Protein AF-A0A9P5UGV5-F1 (afdb_monomer_lite)

Sequence (126 aa):
MGDLIVGADGAYSGVRQSLYKRLNEKGLLPNEDQENLTVAYVSMVGVAEAQDAEKFPILNDESCNFFKILGSSNRGCSLVNIPNGQIGWLLSIQLNEEEARIQQFRNSEWGPESNEAMLKEFEDMA

pLDDT: mean 80.94, std 12.08, range [38.59, 94.06]

Structure (mmCIF, N/CA/C/O backbone):
data_AF-A0A9P5UGV5-F1
#
_entry.id   AF-A0A9P5UGV5-F1
#
loop_
_atom_site.group_PDB
_atom_site.id
_atom_site.type_symbol
_atom_site.label_atom_id
_atom_site.label_alt_id
_atom_site.label_comp_id
_atom_site.label_asym_id
_atom_site.label_entity_id
_atom_site.label_seq_id
_atom_site.pdbx_PDB_ins_code
_atom_site.Cartn_x
_atom_site.Cartn_y
_atom_site.Cartn_z
_atom_site.occupancy
_atom_site.B_iso_or_equiv
_atom_site.auth_seq_id
_atom_site.auth_comp_id
_atom_site.auth_asym_id
_atom_site.auth_atom_id
_atom_site.pdbx_PDB_model_num
ATOM 1 N N . MET A 1 1 ? -7.064 -25.338 -24.201 1.00 38.59 1 MET A N 1
ATOM 2 C CA . MET A 1 1 ? -5.858 -24.498 -24.341 1.00 38.59 1 MET A CA 1
ATOM 3 C C . MET A 1 1 ? -5.951 -23.484 -23.222 1.00 38.59 1 MET A C 1
ATOM 5 O O . MET A 1 1 ? -6.980 -22.829 -23.146 1.00 38.59 1 MET A O 1
ATOM 9 N N . GLY A 1 2 ? -5.025 -23.512 -22.271 1.00 49.50 2 GLY A N 1
ATOM 10 C CA . GLY A 1 2 ? -5.072 -22.654 -21.090 1.00 49.50 2 GLY A CA 1
ATOM 11 C C . GLY A 1 2 ? -3.801 -21.831 -21.043 1.00 49.50 2 GLY A C 1
ATOM 12 O O . GLY A 1 2 ? -2.715 -22.399 -21.160 1.00 49.50 2 GLY A O 1
ATOM 13 N N . ASP A 1 3 ? -3.950 -20.522 -20.916 1.00 68.25 3 ASP A N 1
ATOM 14 C CA . ASP A 1 3 ? -2.827 -19.608 -20.779 1.00 68.25 3 ASP A CA 1
ATOM 15 C C . ASP A 1 3 ? -2.389 -19.556 -19.310 1.00 68.25 3 ASP A C 1
ATOM 17 O O . ASP A 1 3 ? -3.215 -19.539 -18.394 1.00 68.25 3 ASP A O 1
ATOM 21 N N . LEU A 1 4 ? -1.075 -19.585 -19.076 1.00 56.66 4 LEU A N 1
ATOM 22 C CA . LEU A 1 4 ? -0.497 -19.495 -17.737 1.00 56.66 4 LEU A CA 1
ATOM 23 C C . LEU A 1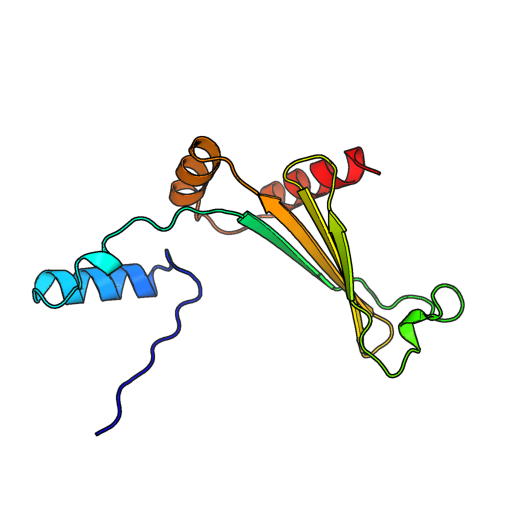 4 ? -0.380 -18.018 -17.345 1.00 56.66 4 LEU A C 1
ATOM 25 O O . LEU A 1 4 ? 0.427 -17.287 -17.918 1.00 56.66 4 LEU A O 1
ATOM 29 N N . ILE A 1 5 ? -1.145 -17.595 -16.341 1.00 51.19 5 ILE A N 1
ATOM 30 C CA . ILE A 1 5 ? -1.003 -16.267 -15.739 1.00 51.19 5 ILE A CA 1
ATOM 31 C C . ILE A 1 5 ? 0.094 -16.349 -14.677 1.00 51.19 5 ILE A C 1
ATOM 33 O O . ILE A 1 5 ? -0.060 -17.025 -13.661 1.00 51.19 5 ILE A O 1
ATOM 37 N N . VAL A 1 6 ? 1.211 -15.665 -14.916 1.00 61.44 6 VAL A N 1
ATOM 38 C CA . VAL A 1 6 ? 2.273 -15.485 -13.921 1.00 61.44 6 VAL A CA 1
ATOM 39 C C . VAL A 1 6 ? 2.074 -14.119 -13.274 1.00 61.44 6 VAL A C 1
ATOM 41 O O . VAL A 1 6 ? 2.293 -13.092 -13.911 1.00 61.44 6 VAL A O 1
ATOM 44 N N . GLY A 1 7 ? 1.640 -14.110 -12.014 1.00 55.69 7 GLY A N 1
ATOM 45 C CA . GLY A 1 7 ? 1.675 -12.916 -11.174 1.00 55.69 7 GLY A CA 1
ATOM 46 C C . GLY A 1 7 ? 3.092 -12.705 -10.649 1.00 55.69 7 GLY A C 1
ATOM 47 O O . GLY A 1 7 ? 3.712 -13.647 -10.160 1.00 55.69 7 GLY A O 1
ATOM 48 N N . ALA A 1 8 ? 3.606 -11.486 -10.769 1.00 63.97 8 ALA A N 1
ATOM 49 C CA . ALA A 1 8 ? 4.860 -11.083 -10.152 1.00 63.97 8 ALA A CA 1
ATOM 50 C C . ALA A 1 8 ? 4.567 -10.050 -9.054 1.00 63.97 8 ALA A C 1
ATOM 52 O O . ALA A 1 8 ? 3.623 -9.271 -9.179 1.00 63.97 8 ALA A O 1
ATOM 53 N N . ASP A 1 9 ? 5.374 -10.042 -7.998 1.00 60.00 9 ASP A N 1
ATOM 54 C CA . ASP A 1 9 ? 5.271 -9.178 -6.810 1.00 60.00 9 ASP A CA 1
ATOM 55 C C . ASP A 1 9 ? 5.470 -7.680 -7.103 1.00 60.00 9 ASP A C 1
ATOM 57 O O . ASP A 1 9 ? 5.223 -6.829 -6.254 1.00 60.00 9 ASP A O 1
ATOM 61 N N . GLY A 1 10 ? 5.830 -7.334 -8.337 1.00 64.25 10 GLY A N 1
ATOM 62 C CA . GLY A 1 10 ? 5.836 -5.963 -8.812 1.00 64.25 10 GLY A CA 1
ATOM 63 C C . GLY A 1 10 ? 6.343 -5.843 -10.240 1.00 64.25 10 GLY A C 1
ATOM 64 O O . GLY A 1 10 ? 6.848 -6.795 -10.849 1.00 64.25 10 GLY A O 1
ATOM 65 N N . ALA A 1 11 ? 6.234 -4.636 -10.784 1.00 65.25 11 ALA A N 1
ATOM 66 C CA . ALA A 1 11 ? 6.631 -4.343 -12.154 1.00 65.25 11 ALA A CA 1
ATOM 67 C C . ALA A 1 11 ? 8.127 -4.497 -12.448 1.00 65.25 11 ALA A C 1
ATOM 69 O O . ALA A 1 11 ? 8.506 -4.727 -13.592 1.00 65.25 11 ALA A O 1
ATOM 70 N N . TYR A 1 12 ? 8.956 -4.420 -11.412 1.00 66.06 12 TYR A N 1
ATOM 71 C CA . TYR A 1 12 ? 10.407 -4.549 -11.511 1.00 66.06 12 TYR A CA 1
ATOM 72 C C . TYR A 1 12 ? 10.946 -5.790 -10.802 1.00 66.06 12 TYR A C 1
ATOM 74 O O . TYR A 1 12 ? 12.157 -5.929 -10.646 1.00 66.06 12 TYR A O 1
ATOM 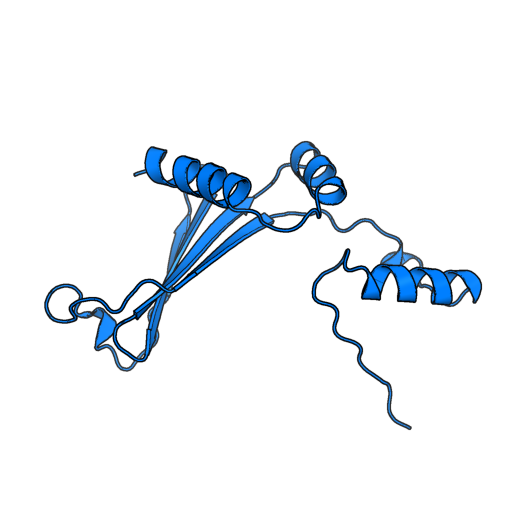82 N N . SER A 1 13 ? 10.061 -6.708 -10.419 1.00 72.94 13 SER A N 1
ATOM 83 C CA . SER A 1 13 ? 10.433 -7.997 -9.844 1.00 72.94 13 SER A CA 1
ATOM 84 C C . SER A 1 13 ? 11.434 -8.754 -10.714 1.00 72.94 13 SER A C 1
ATOM 86 O O . SER A 1 13 ? 11.362 -8.737 -11.949 1.00 72.94 13 SER A O 1
ATOM 88 N N . GLY A 1 14 ? 12.338 -9.501 -10.075 1.00 71.56 14 GLY A N 1
ATOM 89 C CA . GLY A 1 14 ? 13.292 -10.355 -10.789 1.00 71.56 14 GLY A CA 1
ATOM 90 C C . GLY A 1 14 ? 12.600 -11.374 -11.707 1.00 71.56 14 GLY A C 1
ATOM 91 O O . GLY A 1 14 ? 13.109 -11.698 -12.782 1.00 71.56 14 GLY A O 1
ATOM 92 N N . VAL A 1 15 ? 11.394 -11.819 -11.333 1.00 77.19 15 VAL A N 1
ATOM 93 C CA . VAL A 1 15 ? 10.552 -12.705 -12.150 1.00 77.19 15 VAL A CA 1
ATOM 94 C C . VAL A 1 15 ? 10.107 -12.014 -13.443 1.00 77.19 15 VAL A C 1
ATOM 96 O O . VAL A 1 15 ? 10.310 -12.578 -14.522 1.00 77.19 15 VAL A O 1
ATOM 99 N N . ARG A 1 16 ? 9.560 -10.789 -13.373 1.00 79.38 16 ARG A N 1
ATOM 100 C CA . ARG A 1 16 ? 9.146 -10.031 -14.568 1.00 79.38 16 ARG A CA 1
ATOM 101 C C . ARG A 1 16 ? 10.339 -9.675 -15.449 1.00 79.38 16 ARG A C 1
ATOM 103 O O . ARG A 1 16 ? 10.260 -9.873 -16.658 1.00 79.38 16 ARG A O 1
ATOM 110 N N . GLN A 1 17 ? 11.462 -9.251 -14.866 1.00 80.50 17 GLN A N 1
ATOM 111 C CA . GLN A 1 17 ? 12.679 -8.945 -15.629 1.00 80.50 17 GLN A CA 1
ATOM 112 C C . GLN A 1 17 ? 13.206 -10.170 -16.395 1.00 80.50 17 GLN A C 1
ATOM 114 O O . GLN A 1 17 ? 13.543 -10.076 -17.577 1.00 80.50 17 GLN A O 1
ATOM 119 N N . SER A 1 18 ? 13.223 -11.342 -15.752 1.00 84.06 18 SER A N 1
ATOM 120 C CA . SER A 1 18 ? 13.621 -12.602 -16.391 1.00 84.06 18 SER A CA 1
ATOM 121 C C . SER A 1 18 ? 12.668 -13.001 -17.525 1.00 84.06 18 SER A C 1
ATOM 123 O O . SER A 1 18 ? 13.111 -13.407 -18.603 1.00 84.06 18 SER A O 1
ATOM 125 N N . LEU A 1 19 ? 11.356 -12.838 -17.323 1.00 85.56 19 LEU A N 1
ATOM 126 C CA . LEU A 1 19 ? 10.347 -13.099 -18.350 1.00 85.56 19 LEU A CA 1
ATOM 127 C C . LEU A 1 19 ? 10.502 -12.161 -19.555 1.00 85.56 19 LEU A C 1
ATOM 129 O O . LEU A 1 19 ? 10.543 -12.635 -20.691 1.00 85.56 19 LEU A O 1
ATOM 133 N N . TYR A 1 20 ? 10.641 -10.858 -19.311 1.00 87.56 20 TYR A N 1
ATOM 134 C CA . TYR A 1 20 ? 10.812 -9.842 -20.351 1.00 87.56 20 TYR A CA 1
ATOM 135 C C . TYR A 1 20 ? 12.058 -10.100 -21.181 1.00 87.56 20 TYR A C 1
ATOM 137 O O . TYR A 1 20 ? 11.987 -10.089 -22.407 1.00 87.56 20 TYR A O 1
ATOM 145 N N . LYS A 1 21 ? 13.176 -10.441 -20.530 1.00 87.50 21 LYS A N 1
ATOM 146 C CA . LYS A 1 21 ? 14.403 -10.828 -21.227 1.00 87.50 21 LYS A CA 1
ATOM 147 C C . LYS A 1 21 ? 14.155 -11.984 -22.203 1.00 87.50 21 LYS A C 1
ATOM 149 O O . LYS A 1 21 ? 14.509 -11.882 -23.374 1.00 87.50 21 LYS A O 1
ATOM 154 N N . ARG A 1 22 ? 13.488 -13.052 -21.752 1.00 90.38 22 ARG A N 1
ATOM 155 C CA . ARG A 1 22 ? 13.199 -14.239 -22.581 1.00 90.38 22 ARG A CA 1
ATOM 156 C C . ARG A 1 22 ? 12.223 -13.955 -23.724 1.00 90.38 22 ARG A C 1
ATOM 158 O O . ARG A 1 22 ? 12.334 -14.581 -24.775 1.00 90.38 22 ARG A O 1
ATOM 165 N N . LEU A 1 23 ? 11.239 -13.080 -23.518 1.00 90.38 23 LEU A N 1
ATOM 166 C CA . LEU A 1 23 ? 10.291 -12.679 -24.564 1.00 90.38 23 LEU A CA 1
ATOM 167 C C . LEU A 1 23 ? 10.953 -11.768 -25.597 1.00 90.38 23 LEU A C 1
ATOM 169 O O . LEU A 1 23 ? 10.739 -11.957 -26.794 1.00 90.38 23 LEU A O 1
ATOM 173 N N . ASN A 1 24 ? 11.807 -10.848 -25.148 1.00 90.75 24 ASN A N 1
ATOM 174 C CA . ASN A 1 24 ? 12.566 -9.958 -26.018 1.00 90.75 24 ASN A CA 1
ATOM 175 C C . ASN A 1 24 ? 13.532 -10.744 -26.918 1.00 90.75 24 ASN A C 1
ATOM 177 O O . ASN A 1 24 ? 13.545 -10.549 -28.128 1.00 90.75 24 ASN A O 1
ATOM 181 N N . GLU A 1 25 ? 14.257 -11.720 -26.357 1.00 92.94 25 GLU A N 1
ATOM 182 C CA . GLU A 1 25 ? 15.125 -12.637 -27.118 1.00 92.94 25 GLU A CA 1
ATOM 183 C C . GLU A 1 25 ? 14.369 -13.418 -28.210 1.00 92.94 25 GLU A C 1
ATOM 185 O O . GLU A 1 25 ? 14.961 -13.822 -29.209 1.00 92.94 25 GLU A O 1
ATOM 190 N N . LYS A 1 26 ? 13.059 -13.624 -28.040 1.00 93.75 26 LYS A N 1
ATOM 191 C CA . LYS A 1 26 ? 12.189 -14.300 -29.013 1.00 93.75 26 LYS A CA 1
ATOM 192 C C . LYS A 1 26 ? 11.469 -13.343 -29.968 1.00 93.75 26 LYS A C 1
ATOM 194 O O . LYS A 1 26 ? 10.731 -13.822 -30.824 1.00 93.75 26 LYS A O 1
ATOM 199 N N . GLY A 1 27 ? 11.634 -12.028 -29.815 1.00 92.50 27 GLY A N 1
ATOM 200 C CA . GLY A 1 27 ? 10.881 -11.022 -30.573 1.00 92.50 27 GLY A CA 1
ATOM 201 C C . GLY A 1 27 ? 9.377 -11.027 -30.276 1.00 92.50 27 GLY A C 1
ATOM 202 O O . GLY A 1 27 ? 8.584 -10.661 -31.136 1.00 92.50 27 GLY A O 1
ATOM 203 N N . LEU A 1 28 ? 8.982 -11.494 -29.087 1.00 92.69 28 LEU A N 1
ATOM 204 C CA . LEU A 1 28 ? 7.582 -11.621 -28.663 1.00 92.69 28 LEU A CA 1
ATOM 205 C C . LEU A 1 28 ? 7.181 -10.591 -27.602 1.00 92.69 28 LEU A C 1
ATOM 207 O O . LEU A 1 28 ? 6.047 -10.631 -27.138 1.00 92.69 28 LEU A O 1
ATOM 211 N N . LEU A 1 29 ? 8.102 -9.72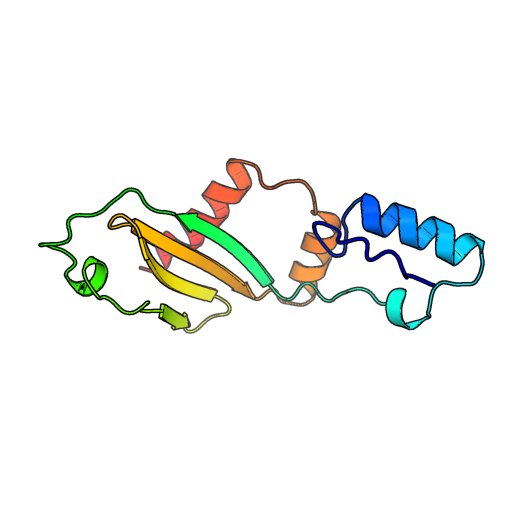0 -27.178 1.00 88.81 29 LEU A N 1
ATOM 212 C CA . LEU A 1 29 ? 7.806 -8.667 -26.210 1.00 88.81 29 LEU A CA 1
ATOM 213 C C . LEU A 1 29 ? 7.091 -7.503 -26.924 1.00 88.81 29 LEU A C 1
ATOM 215 O O . LEU A 1 29 ? 7.689 -6.921 -27.832 1.00 88.81 29 LEU A O 1
ATOM 219 N N . PRO A 1 30 ? 5.847 -7.156 -26.545 1.00 88.50 30 PRO A N 1
ATOM 220 C CA . PRO A 1 30 ? 5.167 -5.967 -27.055 1.00 88.50 30 PRO A CA 1
ATOM 221 C C . PRO A 1 30 ? 5.986 -4.691 -26.815 1.00 88.50 30 PRO A C 1
ATOM 223 O O . PRO A 1 30 ? 6.779 -4.619 -25.875 1.00 88.50 30 PRO A O 1
ATOM 226 N N . ASN A 1 31 ? 5.811 -3.671 -27.657 1.00 85.25 31 ASN A N 1
ATOM 227 C CA . ASN A 1 31 ? 6.544 -2.408 -27.501 1.00 85.25 31 ASN A CA 1
ATOM 228 C C . ASN A 1 31 ? 6.085 -1.641 -26.257 1.00 85.25 31 ASN A C 1
ATOM 230 O O . ASN A 1 31 ? 6.893 -1.021 -25.579 1.00 85.25 31 ASN A O 1
ATOM 234 N N . GLU A 1 32 ? 4.802 -1.738 -25.933 1.00 83.25 32 GLU A N 1
ATOM 235 C CA . GLU A 1 32 ? 4.172 -1.115 -24.773 1.00 83.25 32 GLU A CA 1
ATOM 236 C C . GLU A 1 32 ? 4.747 -1.671 -23.461 1.00 83.25 32 GLU A C 1
ATOM 238 O O . GLU A 1 32 ? 4.929 -0.942 -22.491 1.00 83.25 32 GLU A O 1
ATOM 243 N N . ASP A 1 33 ? 5.117 -2.955 -23.447 1.00 80.81 33 ASP A N 1
ATOM 244 C CA . ASP A 1 33 ? 5.771 -3.603 -22.305 1.00 80.81 33 ASP A CA 1
ATOM 245 C C . ASP A 1 33 ? 7.227 -3.142 -22.103 1.00 80.81 33 ASP A C 1
ATOM 247 O O . ASP A 1 33 ? 7.832 -3.450 -21.077 1.00 80.81 33 ASP A O 1
ATOM 251 N N . GLN A 1 34 ? 7.810 -2.414 -23.061 1.00 76.62 34 GLN A N 1
ATOM 252 C CA . GLN A 1 34 ? 9.158 -1.843 -22.945 1.00 76.62 34 GLN A CA 1
ATOM 253 C C . GLN A 1 34 ? 9.151 -0.442 -22.326 1.00 76.62 34 GLN A C 1
ATOM 255 O O . GLN A 1 34 ? 10.216 0.093 -22.009 1.00 76.62 34 GLN A O 1
ATOM 260 N N . GLU A 1 35 ? 7.976 0.164 -22.148 1.00 79.25 35 GLU A N 1
ATOM 261 C CA . GLU A 1 35 ? 7.865 1.471 -21.517 1.00 79.25 35 GLU A CA 1
ATOM 262 C C . GLU A 1 35 ? 8.167 1.383 -20.017 1.00 79.25 35 GLU A C 1
ATOM 264 O O . GLU A 1 35 ? 7.762 0.454 -19.311 1.00 79.25 35 GLU A O 1
ATOM 269 N N . ASN A 1 36 ? 8.890 2.381 -19.506 1.00 71.44 36 ASN A N 1
ATOM 270 C CA . ASN A 1 36 ? 9.112 2.488 -18.072 1.00 71.44 36 ASN A CA 1
ATOM 271 C C . ASN A 1 36 ? 7.792 2.817 -17.382 1.00 71.44 36 ASN A C 1
ATOM 273 O O . ASN A 1 36 ? 7.137 3.803 -17.722 1.00 71.44 36 ASN A O 1
ATOM 277 N N . LEU A 1 37 ? 7.446 2.050 -16.348 1.00 68.19 37 LEU A N 1
ATOM 278 C CA . LEU A 1 37 ? 6.352 2.451 -15.480 1.00 68.19 37 LEU A CA 1
ATOM 279 C C . LEU A 1 37 ? 6.793 3.659 -14.671 1.00 68.19 37 LEU A C 1
ATOM 281 O O . LEU A 1 37 ? 7.727 3.577 -13.873 1.00 68.19 37 LEU A O 1
ATOM 285 N N . THR A 1 38 ? 6.098 4.774 -14.840 1.00 67.38 38 THR A N 1
ATOM 286 C CA . THR A 1 38 ? 6.249 5.925 -13.959 1.00 67.38 38 THR A CA 1
ATOM 287 C C . THR A 1 38 ? 5.820 5.507 -12.551 1.00 67.38 38 THR A C 1
ATOM 289 O O . THR A 1 38 ? 4.649 5.241 -12.280 1.00 67.38 38 THR A O 1
ATOM 292 N N . VAL A 1 39 ? 6.794 5.366 -11.645 1.00 65.25 39 VAL A N 1
ATOM 293 C CA . VAL A 1 39 ? 6.520 5.042 -10.240 1.00 65.25 39 VAL A CA 1
ATOM 294 C C . VAL A 1 39 ? 5.854 6.262 -9.626 1.00 65.25 39 VAL A C 1
ATOM 296 O O . VAL A 1 39 ? 6.514 7.229 -9.271 1.00 65.25 39 VAL A O 1
ATOM 299 N N . ALA A 1 40 ? 4.528 6.233 -9.548 1.00 74.94 40 ALA A N 1
ATOM 300 C CA . ALA A 1 40 ? 3.769 7.389 -9.096 1.00 74.94 40 ALA A CA 1
ATOM 301 C C . ALA A 1 40 ? 3.689 7.478 -7.568 1.00 74.94 40 ALA A C 1
ATOM 303 O O . ALA A 1 40 ? 3.499 8.571 -7.049 1.00 74.94 40 ALA A O 1
ATOM 304 N N . TYR A 1 41 ? 3.835 6.361 -6.845 1.00 83.44 41 TYR A N 1
ATOM 305 C CA . TYR A 1 41 ? 3.631 6.326 -5.399 1.00 83.44 41 TYR A CA 1
ATOM 306 C C . TYR A 1 41 ? 4.595 5.385 -4.686 1.00 83.44 41 TYR A C 1
ATOM 308 O O . TYR A 1 41 ? 4.844 4.268 -5.136 1.00 83.44 41 TYR A O 1
ATOM 316 N N . VAL A 1 42 ? 5.043 5.818 -3.512 1.00 84.94 42 VAL A N 1
ATOM 317 C CA . VAL A 1 42 ? 5.630 4.968 -2.475 1.00 84.94 42 VAL A CA 1
ATOM 318 C C . VAL A 1 42 ? 4.576 4.779 -1.398 1.00 84.94 42 VAL A C 1
ATOM 320 O O . VAL A 1 42 ? 3.981 5.753 -0.940 1.00 84.94 42 VAL A O 1
ATOM 323 N N . SER A 1 43 ? 4.297 3.528 -1.036 1.00 86.69 43 SER A N 1
ATOM 324 C CA . SER A 1 43 ? 3.295 3.193 -0.024 1.00 86.69 43 SER A CA 1
ATOM 325 C C . SER A 1 43 ? 3.878 2.271 1.032 1.00 86.69 43 SER A C 1
ATOM 327 O O . SER A 1 43 ? 4.507 1.272 0.697 1.00 86.69 43 SER A O 1
ATOM 329 N N . MET A 1 44 ? 3.608 2.591 2.291 1.00 87.75 44 MET A N 1
ATOM 330 C CA . MET A 1 44 ? 3.852 1.722 3.432 1.00 87.75 44 MET A CA 1
ATOM 331 C C . MET A 1 44 ? 2.512 1.307 4.009 1.00 87.75 44 MET A C 1
ATOM 333 O O . MET A 1 44 ? 1.633 2.143 4.209 1.00 87.75 44 MET A O 1
ATOM 337 N N . VAL A 1 45 ? 2.358 0.016 4.266 1.00 90.69 45 VAL A N 1
ATOM 338 C CA . VAL A 1 45 ? 1.130 -0.552 4.811 1.00 90.69 45 VAL A CA 1
ATOM 339 C C . VAL A 1 45 ? 1.438 -1.354 6.054 1.00 90.69 45 VAL A C 1
ATOM 341 O O . VAL A 1 45 ? 2.503 -1.961 6.169 1.00 90.69 45 VAL A O 1
ATOM 344 N N . GLY A 1 46 ? 0.478 -1.400 6.961 1.00 91.25 46 GLY A N 1
ATOM 345 C CA . GLY A 1 46 ? 0.592 -2.229 8.141 1.00 91.25 46 GLY A CA 1
ATOM 346 C C . GLY A 1 46 ? -0.736 -2.417 8.840 1.00 91.25 46 GLY A C 1
ATOM 347 O O . GLY A 1 46 ? -1.787 -1.945 8.405 1.00 91.25 46 GLY A O 1
ATOM 348 N N . VAL A 1 47 ? -0.663 -3.155 9.938 1.00 93.75 47 VAL A N 1
ATOM 349 C CA . VAL A 1 47 ? -1.790 -3.432 10.815 1.00 93.75 47 VAL A CA 1
ATOM 350 C C . VAL A 1 47 ? -1.356 -3.065 12.222 1.00 93.75 47 VAL A C 1
ATOM 352 O O . VAL A 1 47 ? -0.313 -3.519 12.689 1.00 93.75 47 VAL A O 1
ATOM 355 N N . ALA A 1 48 ? -2.132 -2.211 12.877 1.00 91.69 48 ALA A N 1
ATOM 356 C CA . ALA A 1 48 ? -1.926 -1.891 14.277 1.00 91.69 48 ALA A CA 1
ATOM 357 C C . ALA A 1 48 ? -2.318 -3.081 15.168 1.00 91.69 48 ALA A C 1
ATOM 359 O O . ALA A 1 48 ? -3.139 -3.932 14.803 1.00 91.69 48 ALA A O 1
ATOM 360 N N . GLU A 1 49 ? -1.759 -3.116 16.373 1.00 93.31 49 GLU A N 1
ATOM 361 C CA . GLU A 1 49 ? -2.241 -4.014 17.420 1.00 93.31 49 GLU A CA 1
ATOM 362 C C . GLU A 1 49 ? -3.723 -3.750 17.718 1.00 93.31 49 GLU A C 1
ATOM 364 O O . GLU A 1 49 ? -4.235 -2.653 17.463 1.00 93.31 49 GLU A O 1
ATOM 369 N N . ALA A 1 50 ? -4.412 -4.759 18.251 1.00 93.44 50 ALA A N 1
ATOM 370 C CA . ALA A 1 50 ? -5.813 -4.630 18.629 1.00 93.44 50 ALA A CA 1
ATOM 371 C C . ALA A 1 50 ? -6.001 -3.458 19.603 1.00 93.44 50 ALA A C 1
ATOM 373 O O . ALA A 1 50 ? -5.250 -3.301 20.566 1.00 93.44 50 ALA A O 1
ATOM 374 N N . GLN A 1 51 ? -6.992 -2.623 19.319 1.00 91.94 51 GLN A N 1
ATOM 375 C CA . GLN A 1 51 ? -7.293 -1.412 20.067 1.00 91.94 51 GLN A CA 1
ATOM 376 C C . GLN A 1 51 ? -8.555 -1.601 20.912 1.00 91.94 51 GLN A C 1
ATOM 378 O O . GLN A 1 51 ? -9.389 -2.468 20.651 1.00 91.94 51 GLN A O 1
ATOM 383 N N . ASP A 1 52 ? -8.702 -0.755 21.928 1.00 92.44 52 ASP A N 1
ATOM 384 C CA . ASP A 1 52 ? -9.885 -0.738 22.782 1.00 92.44 52 ASP A CA 1
ATOM 385 C C . ASP A 1 52 ? -11.105 -0.188 22.026 1.00 92.44 52 ASP A C 1
ATOM 387 O O . ASP A 1 52 ? -11.143 0.981 21.625 1.00 92.44 52 ASP A O 1
ATOM 391 N N . ALA A 1 53 ? -12.115 -1.036 21.848 1.00 90.62 53 ALA A N 1
ATOM 392 C CA . ALA A 1 53 ? -13.336 -0.693 21.136 1.00 90.62 53 ALA A CA 1
ATOM 393 C C . ALA A 1 53 ? -14.278 0.224 21.938 1.00 90.62 53 ALA A C 1
ATOM 395 O O . ALA A 1 53 ? -15.134 0.870 21.337 1.00 90.62 53 ALA A O 1
ATOM 396 N N . GLU A 1 54 ? -14.119 0.345 23.262 1.00 92.94 54 GLU A N 1
ATOM 397 C CA . GLU A 1 54 ? -14.843 1.361 24.043 1.00 92.94 54 GLU A CA 1
ATOM 398 C C . GLU A 1 54 ? -14.314 2.765 23.727 1.00 92.94 54 GLU A C 1
ATOM 400 O O . GLU A 1 54 ? -15.083 3.721 23.598 1.00 92.94 54 GLU A O 1
ATOM 405 N N . LYS A 1 55 ? -12.995 2.883 23.533 1.00 92.38 55 LYS A N 1
ATOM 406 C CA . LYS A 1 55 ? -12.336 4.133 23.137 1.00 92.38 55 LYS A CA 1
ATOM 407 C C . LYS A 1 55 ? -12.521 4.451 21.653 1.00 92.38 55 LYS A C 1
ATOM 409 O O . LYS A 1 55 ? -12.645 5.622 21.292 1.00 92.38 55 LYS A O 1
ATOM 414 N N . PHE A 1 56 ? -12.547 3.427 20.799 1.00 89.38 56 PHE A N 1
ATOM 415 C CA . PHE A 1 56 ? -12.727 3.554 19.353 1.00 89.38 56 PHE A CA 1
ATOM 416 C C . PHE A 1 56 ? -13.941 2.738 18.877 1.00 89.38 56 PHE A C 1
ATOM 418 O O . PHE A 1 56 ? -13.773 1.659 18.304 1.00 89.38 56 PHE A O 1
ATOM 425 N N . PRO A 1 57 ? -15.174 3.259 19.042 1.00 90.06 57 PRO A N 1
ATOM 426 C CA . PRO A 1 57 ? -16.404 2.514 18.747 1.00 90.06 57 PRO A CA 1
ATOM 427 C C . PRO A 1 57 ? -16.517 1.999 17.310 1.00 90.06 57 PRO A C 1
ATOM 429 O O . PRO A 1 57 ? -17.207 1.018 17.055 1.00 90.06 57 PRO A O 1
ATOM 432 N N . ILE A 1 58 ? -15.805 2.630 16.373 1.00 88.81 58 ILE A N 1
ATOM 433 C CA . ILE A 1 58 ? -15.761 2.237 14.962 1.00 88.81 58 ILE A CA 1
ATOM 434 C C . ILE A 1 58 ? -15.228 0.820 14.720 1.00 88.81 58 ILE A C 1
ATOM 436 O O . ILE A 1 58 ? -15.481 0.225 13.678 1.00 88.81 58 ILE A O 1
ATOM 440 N N . LEU A 1 59 ? -14.497 0.264 15.685 1.00 89.25 59 LEU A N 1
ATOM 441 C CA . LEU A 1 59 ? -13.988 -1.104 15.622 1.00 89.25 59 LEU A CA 1
ATOM 442 C C . LEU A 1 59 ? -15.090 -2.157 15.778 1.00 89.25 59 LEU A C 1
ATOM 444 O O . LEU A 1 59 ? -14.894 -3.290 15.351 1.00 89.25 59 LEU A O 1
ATOM 448 N N . ASN A 1 60 ? -16.233 -1.782 16.360 1.00 89.31 60 ASN A N 1
ATOM 449 C CA . ASN A 1 60 ? -17.400 -2.650 16.531 1.00 89.31 60 ASN A CA 1
ATOM 450 C C . ASN A 1 60 ? -18.408 -2.531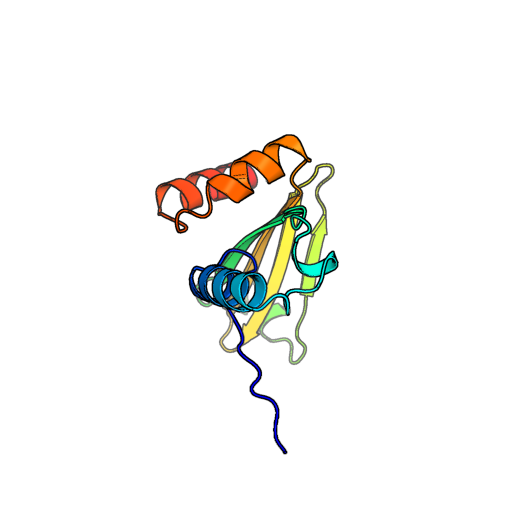 15.383 1.00 89.31 60 ASN A C 1
ATOM 452 O O . ASN A 1 60 ? -19.467 -3.154 15.442 1.00 89.31 60 ASN A O 1
ATOM 456 N N . ASP A 1 61 ? -18.126 -1.705 14.377 1.00 87.12 61 ASP A N 1
ATOM 457 C CA . ASP A 1 61 ? -19.020 -1.569 13.238 1.00 87.12 61 ASP A CA 1
ATOM 458 C C . ASP A 1 61 ? -19.032 -2.871 12.424 1.00 87.12 61 ASP A C 1
ATOM 460 O O . ASP A 1 61 ? -17.985 -3.445 12.118 1.00 87.12 61 ASP A O 1
ATOM 464 N N . GLU A 1 62 ? -20.227 -3.341 12.067 1.00 85.12 62 GLU A N 1
ATOM 465 C CA . GLU A 1 62 ? -20.402 -4.509 11.198 1.00 85.12 62 GLU A CA 1
ATOM 466 C C . GLU A 1 62 ? -19.913 -4.214 9.772 1.00 85.12 62 GLU A C 1
ATOM 468 O O . GLU A 1 62 ? -19.586 -5.128 9.010 1.00 85.12 62 GLU A O 1
ATOM 473 N N . SER A 1 63 ? -19.849 -2.928 9.412 1.00 87.56 63 SER A N 1
ATOM 474 C CA . SER A 1 63 ? -19.326 -2.454 8.137 1.00 87.56 63 SER A CA 1
ATOM 475 C C . SER A 1 63 ? -17.843 -2.084 8.217 1.00 87.56 63 SER A C 1
ATOM 477 O O . SER A 1 63 ? -17.319 -1.602 9.223 1.00 87.56 63 SER A O 1
ATOM 479 N N . CYS A 1 64 ? -17.152 -2.266 7.093 1.00 85.88 64 CYS A N 1
ATOM 480 C CA . CYS A 1 64 ? -15.795 -1.772 6.924 1.00 85.88 64 CYS A CA 1
ATOM 481 C C . CYS A 1 64 ? -15.831 -0.265 6.629 1.00 85.88 64 CYS A C 1
ATOM 483 O O . CYS A 1 64 ? -16.296 0.176 5.578 1.00 85.88 64 CYS A O 1
ATOM 485 N N . ASN A 1 65 ? -15.332 0.517 7.573 1.00 90.38 65 ASN A N 1
ATOM 486 C CA . ASN A 1 65 ? -15.086 1.938 7.469 1.00 90.38 65 ASN A CA 1
ATOM 487 C C . ASN A 1 65 ? -13.688 2.186 6.904 1.00 90.38 65 ASN A C 1
ATOM 489 O O . ASN A 1 65 ? -12.679 1.755 7.462 1.00 90.38 65 ASN A O 1
ATOM 493 N N . PHE A 1 66 ? -13.640 2.940 5.811 1.00 90.81 66 PHE A N 1
ATOM 494 C CA . PHE A 1 66 ? -12.406 3.353 5.161 1.00 90.81 66 PHE A CA 1
ATOM 495 C C . PHE A 1 66 ? -12.278 4.874 5.215 1.00 90.81 66 PHE A C 1
ATOM 497 O O . PHE A 1 66 ? -13.102 5.601 4.658 1.00 90.81 66 PHE A O 1
ATOM 504 N N . PHE A 1 67 ? -11.218 5.352 5.856 1.00 91.12 67 PHE A N 1
ATOM 505 C CA . PHE A 1 67 ? -10.869 6.765 5.913 1.00 91.12 67 PHE A CA 1
ATOM 506 C C . PHE A 1 67 ? -9.689 7.025 5.007 1.00 91.12 67 PHE A C 1
ATOM 508 O O . PHE A 1 67 ? -8.707 6.288 5.037 1.00 91.12 67 PHE A O 1
ATOM 515 N N . LYS A 1 68 ? -9.758 8.120 4.253 1.00 90.06 68 LYS A N 1
ATOM 516 C CA . LYS A 1 68 ? -8.625 8.631 3.494 1.00 90.06 68 LYS A CA 1
ATOM 517 C C . LYS A 1 68 ? -8.417 10.095 3.821 1.00 90.06 68 LYS A C 1
ATOM 519 O O . LYS A 1 68 ? -9.283 10.928 3.571 1.00 90.06 68 LYS A O 1
ATOM 524 N N . ILE A 1 69 ? -7.250 10.386 4.367 1.00 89.00 69 ILE A N 1
ATOM 525 C CA . ILE A 1 69 ? -6.764 11.729 4.621 1.00 89.00 69 ILE A CA 1
ATOM 526 C C . ILE A 1 69 ? -5.845 12.074 3.457 1.00 89.00 69 ILE A C 1
ATOM 528 O O . ILE A 1 69 ? -4.822 11.423 3.238 1.00 89.00 69 ILE A O 1
ATOM 532 N N . LEU A 1 70 ? -6.234 13.086 2.690 1.00 84.88 70 LEU A N 1
ATOM 533 C CA . LEU A 1 70 ? -5.389 13.686 1.668 1.00 84.88 70 LEU A CA 1
ATOM 534 C C . LEU A 1 70 ? -4.741 14.917 2.294 1.00 84.88 70 LEU A C 1
ATOM 536 O O . LEU A 1 70 ? -5.443 15.855 2.673 1.00 84.88 70 LEU A O 1
ATOM 540 N N . GLY A 1 71 ? -3.419 14.893 2.451 1.00 74.50 71 GLY A N 1
ATOM 541 C CA . GLY A 1 71 ? -2.687 16.070 2.892 1.00 74.50 71 GLY A CA 1
ATOM 542 C C . GLY A 1 71 ? -2.754 17.176 1.837 1.00 74.50 71 GLY A C 1
ATOM 543 O O . GLY A 1 71 ? -3.048 16.935 0.670 1.00 74.50 71 GLY A O 1
ATOM 544 N N . SER A 1 72 ? -2.416 18.404 2.227 1.00 70.69 72 SER A N 1
ATOM 545 C CA . SER A 1 72 ? -2.241 19.535 1.300 1.00 70.69 72 SER A CA 1
ATOM 546 C C . SER A 1 72 ? -1.030 19.381 0.358 1.00 70.69 72 SER A C 1
ATOM 548 O O . SER A 1 72 ? -0.817 20.218 -0.515 1.00 70.69 72 SER A O 1
ATOM 550 N N . SER A 1 73 ? -0.238 18.320 0.534 1.00 75.62 73 SER A N 1
ATOM 551 C CA . SER A 1 73 ? 0.957 17.978 -0.241 1.00 75.62 73 SER A CA 1
ATOM 552 C C . SER A 1 73 ? 0.751 16.679 -1.036 1.00 75.62 73 SER A C 1
ATOM 554 O O . SER A 1 73 ? -0.358 16.169 -1.157 1.00 75.62 73 SER A O 1
ATOM 556 N N . ASN A 1 74 ? 1.829 16.105 -1.560 1.00 86.12 74 ASN A N 1
ATOM 557 C CA . ASN A 1 74 ? 1.859 14.809 -2.235 1.00 86.12 74 ASN A CA 1
ATOM 558 C C . ASN A 1 74 ? 1.665 13.600 -1.291 1.00 86.12 74 ASN A C 1
ATOM 560 O O . ASN A 1 74 ? 1.944 12.475 -1.688 1.00 86.12 74 ASN A O 1
ATOM 564 N N . ARG A 1 75 ? 1.211 13.795 -0.048 1.00 87.56 75 ARG A N 1
ATOM 565 C CA . ARG A 1 75 ? 1.064 12.732 0.956 1.00 87.56 75 ARG A CA 1
ATOM 566 C C . ARG A 1 75 ? -0.391 12.404 1.254 1.00 87.56 75 ARG A C 1
ATOM 568 O O . ARG A 1 75 ? -1.254 13.281 1.291 1.00 87.56 75 ARG A O 1
ATOM 575 N N . GLY A 1 76 ? -0.646 11.137 1.550 1.00 89.94 76 GLY A N 1
ATOM 576 C CA . GLY A 1 76 ? -1.937 10.664 2.025 1.00 89.94 76 GLY A CA 1
ATOM 577 C C . GLY A 1 76 ? -1.803 9.540 3.042 1.00 89.94 76 GLY A C 1
ATOM 578 O O . GLY A 1 76 ? -0.886 8.725 2.963 1.00 89.94 76 GLY A O 1
ATOM 579 N N . CYS A 1 77 ? -2.752 9.482 3.968 1.00 91.88 77 CYS A N 1
ATOM 580 C CA . CYS A 1 77 ? -2.903 8.403 4.937 1.00 91.88 77 CYS A CA 1
ATOM 581 C C . CYS A 1 77 ? -4.281 7.765 4.752 1.00 91.88 77 CYS A C 1
ATOM 583 O O . CYS A 1 77 ? -5.260 8.464 4.491 1.00 91.88 77 CYS A O 1
ATOM 585 N N . SER A 1 78 ? -4.376 6.444 4.844 1.00 93.38 78 SER A N 1
ATOM 586 C CA . SER A 1 78 ? -5.654 5.736 4.882 1.00 93.38 78 SER A CA 1
ATOM 587 C C . SER A 1 78 ? -5.718 4.823 6.094 1.00 93.38 78 SER A C 1
ATOM 589 O O . SER A 1 78 ? -4.719 4.207 6.455 1.00 93.38 78 SER A O 1
ATOM 591 N N . LEU A 1 79 ? -6.898 4.730 6.697 1.00 93.44 79 LEU A N 1
ATOM 592 C CA . LEU A 1 79 ? -7.184 3.877 7.846 1.00 93.44 79 LEU A CA 1
ATOM 593 C C . LEU A 1 79 ? -8.400 3.017 7.528 1.00 93.44 79 LEU A C 1
ATOM 595 O O . LEU A 1 79 ? -9.362 3.498 6.929 1.00 93.44 79 LEU A O 1
ATOM 599 N N . VAL A 1 80 ? -8.364 1.760 7.945 1.00 94.06 80 VAL A N 1
ATOM 600 C CA . VAL A 1 80 ? -9.450 0.808 7.741 1.00 94.06 80 VAL A CA 1
ATOM 601 C C . VAL A 1 80 ? -9.636 -0.041 8.991 1.00 94.06 80 VAL A C 1
ATOM 603 O O . VAL A 1 80 ? -8.669 -0.623 9.479 1.00 94.06 80 VAL A O 1
ATOM 606 N N . ASN A 1 81 ? -10.851 -0.123 9.539 1.00 92.56 81 ASN A N 1
ATOM 607 C CA . ASN A 1 81 ? -11.119 -1.123 10.576 1.00 92.56 81 ASN A CA 1
ATOM 608 C C . ASN A 1 81 ? -11.149 -2.508 9.923 1.00 92.56 81 ASN A C 1
ATOM 610 O O . ASN A 1 81 ? -11.764 -2.721 8.875 1.00 92.56 81 ASN A O 1
ATOM 614 N N . ILE A 1 82 ? -10.463 -3.450 10.556 1.00 90.25 82 ILE A N 1
ATOM 615 C CA . ILE A 1 82 ? -10.405 -4.849 10.141 1.00 90.25 82 ILE A CA 1
ATOM 616 C C . ILE A 1 82 ? -10.812 -5.730 11.336 1.00 90.25 82 ILE A C 1
ATOM 618 O O . ILE A 1 82 ? -10.888 -5.231 12.464 1.00 90.25 82 ILE A O 1
ATOM 622 N N . PRO A 1 83 ? -11.098 -7.028 11.128 1.00 89.12 83 PRO A N 1
ATOM 623 C CA . PRO A 1 83 ? -11.532 -7.911 12.208 1.00 89.12 83 PRO A CA 1
ATOM 624 C C . PRO A 1 83 ? -10.589 -7.927 13.420 1.00 89.12 83 PRO A C 1
ATOM 626 O O . PRO A 1 83 ? -9.410 -7.595 13.319 1.00 89.12 83 PRO A O 1
ATOM 629 N N . ASN A 1 84 ? -11.112 -8.385 14.561 1.00 88.88 84 ASN A N 1
ATOM 630 C CA . ASN A 1 84 ? -10.393 -8.504 15.839 1.00 88.88 84 ASN A CA 1
ATOM 631 C C . ASN A 1 84 ? -9.989 -7.164 16.480 1.00 88.88 84 ASN A C 1
ATOM 633 O O . ASN A 1 84 ? -9.008 -7.102 17.218 1.00 88.88 84 ASN A O 1
ATOM 637 N N . GLY A 1 85 ? -10.745 -6.095 16.214 1.00 88.94 85 GLY A N 1
ATOM 638 C CA . GLY A 1 85 ? -10.512 -4.786 16.830 1.00 88.94 85 GLY A CA 1
ATOM 639 C C . GLY A 1 85 ? -9.223 -4.116 16.356 1.00 88.94 85 GLY A C 1
ATOM 640 O O . GLY A 1 85 ? -8.619 -3.348 17.099 1.00 88.94 85 GLY A O 1
ATOM 641 N N . GLN A 1 86 ? -8.767 -4.425 15.143 1.00 92.31 86 GLN A N 1
ATOM 642 C CA . GLN A 1 86 ? -7.527 -3.889 14.589 1.00 92.31 86 GLN A CA 1
ATOM 643 C C . GLN A 1 86 ? -7.802 -2.806 13.545 1.00 92.31 86 GLN A C 1
ATOM 645 O O . GLN A 1 86 ? -8.888 -2.712 12.967 1.00 92.31 86 GLN A O 1
ATOM 650 N N . ILE A 1 87 ? -6.774 -2.003 13.276 1.00 93.00 87 ILE A N 1
ATOM 651 C CA . ILE A 1 87 ? -6.791 -0.985 12.227 1.00 93.00 87 ILE A CA 1
ATOM 652 C C . ILE A 1 87 ? -5.690 -1.310 11.224 1.00 93.00 87 ILE A C 1
ATOM 654 O O . ILE A 1 87 ? -4.508 -1.335 11.568 1.00 93.00 87 ILE A O 1
ATOM 658 N N . GLY A 1 88 ? -6.083 -1.551 9.978 1.00 93.50 88 GLY A N 1
ATOM 659 C CA . GLY A 1 88 ? -5.175 -1.496 8.844 1.00 93.50 88 GLY A CA 1
ATOM 660 C C . GLY A 1 88 ? -4.877 -0.043 8.493 1.00 93.50 88 GLY A C 1
ATOM 661 O O . GLY A 1 88 ? -5.760 0.815 8.550 1.00 93.50 88 GLY A O 1
ATOM 662 N N . TRP A 1 89 ? -3.639 0.245 8.123 1.00 93.94 89 TRP A N 1
ATOM 663 C CA . TRP A 1 89 ? -3.215 1.589 7.757 1.00 93.94 89 TRP A CA 1
ATOM 664 C C . TRP A 1 89 ? -2.339 1.573 6.508 1.00 93.94 89 TRP A C 1
ATOM 666 O O . TRP A 1 89 ? -1.666 0.588 6.199 1.00 93.94 89 TRP A O 1
ATOM 676 N N . LEU A 1 90 ? -2.376 2.685 5.778 1.00 93.00 90 LEU A N 1
ATOM 677 C CA . LEU A 1 90 ? -1.566 2.939 4.596 1.00 93.00 90 LEU A CA 1
ATOM 678 C C . LEU A 1 90 ? -1.062 4.377 4.637 1.00 93.00 90 LEU A C 1
ATOM 680 O O . LEU A 1 90 ? -1.856 5.311 4.699 1.00 93.00 90 LEU A O 1
ATOM 684 N N . LEU A 1 91 ? 0.248 4.549 4.548 1.00 91.50 91 LEU A N 1
ATOM 685 C CA . LEU A 1 91 ? 0.914 5.824 4.320 1.00 91.50 91 LEU A CA 1
ATOM 686 C C . LEU A 1 91 ? 1.365 5.858 2.865 1.00 91.50 91 LEU A C 1
ATOM 688 O O . LEU A 1 91 ? 1.900 4.874 2.362 1.00 91.50 91 LEU A O 1
ATOM 692 N N . SER A 1 92 ? 1.140 6.968 2.172 1.00 90.38 92 SER A N 1
ATOM 693 C CA . SER A 1 92 ? 1.441 7.093 0.745 1.00 90.38 92 SER A CA 1
ATOM 694 C C . SER A 1 92 ? 2.047 8.444 0.407 1.00 90.38 92 SER A C 1
ATOM 696 O O . SER A 1 92 ? 1.566 9.476 0.868 1.00 90.38 92 SER A O 1
ATOM 698 N N . ILE A 1 93 ? 3.083 8.428 -0.425 1.00 88.88 93 ILE A N 1
ATOM 699 C CA . ILE A 1 93 ? 3.742 9.613 -0.970 1.00 88.88 93 ILE A CA 1
ATOM 700 C C . ILE A 1 93 ? 3.695 9.497 -2.489 1.00 88.88 93 ILE A C 1
ATOM 702 O O . ILE A 1 93 ? 4.173 8.513 -3.050 1.00 88.88 93 ILE A O 1
ATOM 706 N N . GLN A 1 94 ? 3.109 10.488 -3.151 1.00 87.69 94 GLN A N 1
ATOM 707 C CA . GLN A 1 94 ? 3.159 10.637 -4.595 1.00 87.69 94 GLN A CA 1
ATOM 708 C C . GLN A 1 94 ? 4.515 11.212 -4.987 1.00 87.69 94 GLN A C 1
ATOM 710 O O . GLN A 1 94 ? 4.876 12.306 -4.559 1.00 87.69 94 GLN A O 1
ATOM 715 N N . LEU A 1 95 ? 5.265 10.485 -5.799 1.00 86.50 95 LEU A N 1
ATOM 716 C CA . LEU A 1 95 ? 6.577 10.930 -6.243 1.00 86.50 95 LEU A CA 1
ATOM 717 C C . LEU A 1 95 ? 6.444 11.888 -7.425 1.00 86.50 95 LEU A C 1
ATOM 719 O O . LEU A 1 95 ? 5.580 11.713 -8.289 1.00 86.50 95 LEU A O 1
ATOM 723 N N . ASN A 1 96 ? 7.332 12.875 -7.492 1.00 86.00 96 ASN A N 1
ATOM 724 C CA . ASN A 1 96 ? 7.579 13.579 -8.746 1.00 86.00 96 ASN A CA 1
ATOM 725 C C . ASN A 1 96 ? 8.457 12.726 -9.686 1.00 86.00 96 ASN A C 1
ATOM 727 O O . ASN A 1 96 ? 8.977 11.680 -9.304 1.00 86.00 96 ASN A O 1
ATOM 731 N N . GLU A 1 97 ? 8.619 13.163 -10.934 1.00 82.25 97 GLU A N 1
ATOM 732 C CA . GLU A 1 97 ? 9.331 12.403 -11.973 1.00 82.25 97 GLU A CA 1
ATOM 733 C C . GLU A 1 97 ? 10.790 12.074 -11.603 1.00 82.25 97 GLU A C 1
ATOM 735 O O . GLU A 1 97 ? 11.271 10.969 -11.865 1.00 82.25 97 GLU A O 1
ATOM 740 N N . GLU A 1 98 ? 11.481 13.002 -10.937 1.00 83.19 98 GLU A N 1
ATOM 741 C CA . GLU A 1 98 ? 12.869 12.822 -10.511 1.00 83.19 98 GLU A CA 1
ATOM 742 C C . GLU A 1 98 ? 12.982 11.782 -9.390 1.00 83.19 98 GLU A C 1
ATOM 744 O O . GLU A 1 98 ? 13.791 10.853 -9.459 1.00 83.19 98 GLU A O 1
ATOM 749 N N . GLU A 1 99 ? 12.124 11.899 -8.378 1.00 82.44 99 GLU A N 1
ATOM 750 C CA . GLU A 1 99 ? 12.036 10.951 -7.266 1.00 82.44 99 GLU A CA 1
ATOM 751 C C . GLU A 1 99 ? 11.648 9.553 -7.757 1.00 82.44 99 GLU A C 1
ATOM 753 O O . GLU A 1 99 ? 12.253 8.562 -7.347 1.00 82.44 99 GLU A O 1
ATOM 758 N N . ALA A 1 100 ? 10.686 9.471 -8.680 1.00 79.75 100 ALA A N 1
ATOM 759 C CA . ALA A 1 100 ? 10.242 8.227 -9.297 1.00 79.75 100 ALA A CA 1
ATOM 760 C C . ALA A 1 100 ? 11.397 7.501 -9.992 1.00 79.75 100 ALA A C 1
ATOM 762 O O . ALA A 1 100 ? 11.578 6.297 -9.805 1.00 79.75 100 ALA A O 1
ATOM 763 N N . ARG A 1 101 ? 12.226 8.235 -10.739 1.00 76.19 101 ARG A N 1
ATOM 764 C CA . ARG A 1 101 ? 13.402 7.685 -11.419 1.00 76.19 101 ARG A CA 1
ATOM 765 C C . ARG A 1 101 ? 14.456 7.169 -10.437 1.00 76.19 101 ARG A C 1
ATOM 767 O O . ARG A 1 101 ? 15.053 6.119 -10.670 1.00 76.19 101 ARG A O 1
ATOM 774 N N . ILE A 1 102 ? 14.683 7.877 -9.329 1.00 76.12 102 ILE A N 1
ATOM 775 C CA . ILE A 1 102 ? 15.601 7.427 -8.269 1.00 76.12 102 ILE A CA 1
ATOM 776 C C . ILE A 1 102 ? 15.065 6.150 -7.605 1.00 76.12 102 ILE A C 1
ATOM 778 O O . ILE A 1 102 ? 15.825 5.206 -7.377 1.00 76.12 102 ILE A O 1
ATOM 782 N N . GLN A 1 103 ? 13.760 6.094 -7.330 1.00 73.62 103 GLN A N 1
ATOM 783 C CA . GLN A 1 103 ? 13.118 4.948 -6.684 1.00 73.62 103 GLN A CA 1
ATOM 784 C C . GLN A 1 103 ? 13.039 3.712 -7.590 1.00 73.62 103 GLN A C 1
ATOM 786 O O . GLN A 1 103 ? 13.252 2.602 -7.111 1.00 73.62 103 GLN A O 1
ATOM 791 N N . GLN A 1 104 ? 12.855 3.876 -8.906 1.00 69.00 104 GLN A N 1
ATOM 792 C CA . GLN A 1 104 ? 12.953 2.773 -9.878 1.00 69.00 104 GLN A CA 1
ATOM 793 C C . GLN A 1 104 ? 14.283 2.013 -9.755 1.00 69.00 104 GLN A C 1
ATOM 795 O O . GLN A 1 104 ? 14.306 0.782 -9.823 1.00 69.00 104 GLN A O 1
ATOM 800 N N . PHE A 1 105 ? 15.383 2.745 -9.544 1.00 61.00 105 PHE A N 1
ATOM 801 C CA . PHE A 1 105 ? 16.722 2.179 -9.379 1.00 61.00 105 PHE A CA 1
ATOM 802 C C . PHE A 1 105 ? 16.951 1.592 -7.976 1.00 61.00 105 PHE A C 1
ATOM 804 O O . PHE A 1 105 ? 17.715 0.643 -7.817 1.00 61.00 105 PHE A O 1
ATOM 811 N N . ARG A 1 106 ? 16.266 2.134 -6.962 1.00 59.91 106 ARG A N 1
ATOM 812 C CA . ARG A 1 106 ? 16.332 1.729 -5.550 1.00 59.91 106 ARG A CA 1
ATOM 813 C C . ARG A 1 106 ? 15.292 0.678 -5.150 1.00 59.91 106 ARG A C 1
ATOM 815 O O . ARG A 1 106 ? 15.014 0.554 -3.965 1.00 59.91 106 ARG A O 1
ATOM 822 N N . ASN A 1 107 ? 14.813 -0.156 -6.076 1.00 57.62 107 ASN A N 1
ATOM 823 C CA . ASN A 1 107 ? 14.001 -1.357 -5.779 1.00 57.62 107 ASN A CA 1
ATOM 824 C C . ASN A 1 107 ? 14.684 -2.381 -4.827 1.00 57.62 107 ASN A C 1
ATOM 826 O O . ASN A 1 107 ? 14.235 -3.516 -4.702 1.00 57.62 107 ASN A O 1
ATOM 830 N N . SER A 1 108 ? 15.790 -2.012 -4.180 1.00 53.56 108 SER A N 1
ATOM 831 C CA . SER A 1 108 ? 16.268 -2.594 -2.933 1.00 53.56 108 SER A CA 1
ATOM 832 C C . SER A 1 108 ? 15.141 -2.648 -1.900 1.00 53.56 108 SER A C 1
ATOM 834 O O . SER A 1 108 ? 14.461 -1.660 -1.637 1.00 53.56 108 SER A O 1
ATOM 836 N N . GLU A 1 109 ? 14.962 -3.844 -1.360 1.00 60.19 109 GLU A N 1
ATOM 837 C CA . GLU A 1 109 ? 13.967 -4.244 -0.374 1.00 60.19 109 GLU A CA 1
ATOM 838 C C . GLU A 1 109 ? 13.769 -3.209 0.746 1.00 60.19 109 GLU A C 1
ATOM 840 O O . GLU A 1 109 ? 14.719 -2.581 1.218 1.00 60.19 109 GLU A O 1
ATOM 845 N N . TRP A 1 110 ? 12.524 -3.058 1.202 1.00 67.38 110 TRP A N 1
ATOM 846 C CA . TRP A 1 110 ? 12.201 -2.247 2.373 1.00 6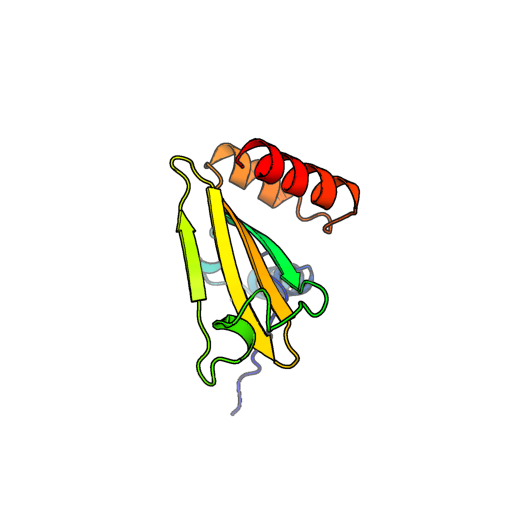7.38 110 TRP A CA 1
ATOM 847 C C . TRP A 1 110 ? 12.943 -2.780 3.604 1.00 67.38 110 TRP A C 1
ATOM 849 O O . TRP A 1 110 ? 12.638 -3.861 4.108 1.00 67.38 110 TRP A O 1
ATOM 859 N N . GLY A 1 111 ? 13.923 -2.015 4.083 1.00 70.25 111 GLY A N 1
ATOM 860 C CA . GLY A 1 111 ? 14.646 -2.280 5.325 1.00 70.25 111 GLY A CA 1
ATOM 861 C C . GLY A 1 111 ? 14.184 -1.376 6.477 1.00 70.25 111 GLY A C 1
ATOM 862 O O . GLY A 1 111 ? 13.521 -0.364 6.232 1.00 70.25 111 GLY A O 1
ATOM 863 N N . PRO A 1 112 ? 14.576 -1.682 7.729 1.00 75.19 112 PRO A N 1
ATOM 864 C CA . PRO A 1 112 ? 14.212 -0.888 8.907 1.00 75.19 112 PRO A CA 1
ATOM 865 C C . PRO A 1 112 ? 14.493 0.615 8.756 1.00 75.19 112 PRO A C 1
ATOM 867 O O . PRO A 1 112 ? 13.637 1.431 9.076 1.00 75.19 112 PRO A O 1
ATOM 870 N N . GLU A 1 113 ? 15.631 0.984 8.160 1.00 77.06 113 GLU A N 1
ATOM 871 C CA . GLU A 1 113 ? 16.011 2.387 7.930 1.00 77.06 113 GLU A CA 1
ATOM 872 C C . GLU A 1 113 ? 15.040 3.127 6.992 1.00 77.06 113 GLU A C 1
ATOM 874 O O . GLU A 1 113 ? 14.705 4.289 7.219 1.00 77.06 113 GLU A O 1
ATOM 879 N N . SER A 1 114 ? 14.558 2.454 5.939 1.00 75.88 114 SER A N 1
ATOM 880 C CA . 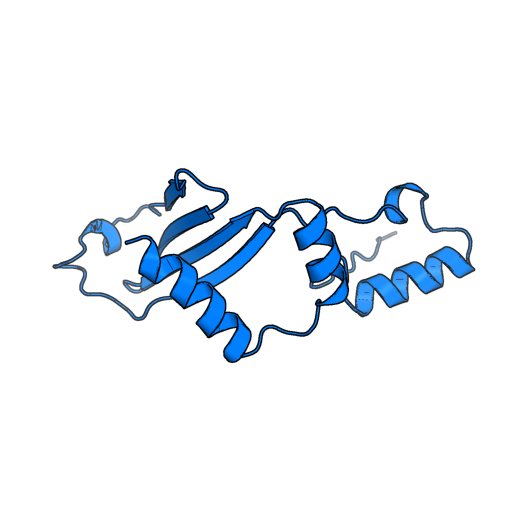SER A 1 114 ? 13.579 3.037 5.008 1.00 75.88 114 SER A CA 1
ATOM 881 C C . SER A 1 114 ? 12.205 3.179 5.662 1.00 75.88 114 SER A C 1
ATOM 883 O O . SER A 1 114 ? 11.487 4.141 5.385 1.00 75.88 114 SER A O 1
ATOM 885 N N . ASN A 1 115 ? 11.862 2.254 6.566 1.00 82.12 115 ASN A N 1
ATOM 886 C CA . ASN A 1 115 ? 10.624 2.331 7.328 1.00 82.12 115 ASN A CA 1
ATOM 887 C C . ASN A 1 115 ? 10.634 3.531 8.282 1.00 82.12 115 ASN A C 1
ATOM 889 O O . ASN A 1 115 ? 9.704 4.334 8.274 1.00 82.12 115 ASN A O 1
ATOM 893 N N . GLU A 1 116 ? 11.700 3.687 9.067 1.00 83.69 116 GLU A N 1
ATOM 894 C CA . GLU A 1 116 ? 11.846 4.794 10.019 1.00 83.69 116 GLU A CA 1
ATOM 895 C C . GLU A 1 116 ? 11.817 6.161 9.328 1.00 83.69 116 GLU A C 1
ATOM 897 O O . GLU A 1 116 ? 11.142 7.076 9.803 1.00 83.69 116 GLU A O 1
ATOM 902 N N . ALA A 1 117 ? 12.493 6.297 8.183 1.00 82.38 117 ALA A N 1
ATOM 903 C CA . ALA A 1 117 ? 12.499 7.541 7.419 1.00 82.38 117 ALA A CA 1
ATOM 904 C C . ALA A 1 117 ? 11.084 7.958 6.985 1.00 82.38 117 ALA A C 1
ATOM 906 O O . ALA A 1 117 ? 10.696 9.109 7.180 1.00 82.38 117 ALA A O 1
ATOM 907 N N . MET A 1 118 ? 10.297 7.019 6.449 1.00 84.12 118 MET A N 1
ATOM 908 C CA . MET A 1 118 ? 8.930 7.314 6.020 1.00 84.12 118 MET A CA 1
ATOM 909 C C . MET A 1 118 ? 7.991 7.560 7.206 1.00 84.12 118 MET A C 1
ATOM 911 O O . MET A 1 118 ? 7.149 8.446 7.118 1.00 84.12 118 MET A O 1
ATOM 915 N N . LEU A 1 119 ? 8.132 6.834 8.320 1.00 85.94 119 LEU A N 1
ATOM 916 C CA . LEU A 1 119 ? 7.327 7.082 9.523 1.00 85.94 119 LEU A CA 1
ATOM 917 C C . LEU A 1 119 ? 7.556 8.496 10.069 1.00 85.94 119 LEU A C 1
ATOM 919 O O . LEU A 1 119 ? 6.591 9.212 10.332 1.00 85.94 119 LEU A O 1
ATOM 923 N N . LYS A 1 120 ? 8.818 8.930 10.149 1.00 85.06 120 LYS A N 1
ATOM 924 C CA . LYS A 1 120 ? 9.178 10.267 10.629 1.00 85.06 120 LYS A CA 1
ATOM 925 C C . LYS A 1 120 ? 8.561 11.385 9.784 1.00 85.06 120 LYS A C 1
ATOM 927 O O . LYS A 1 120 ? 8.086 12.373 10.330 1.00 85.06 120 LYS A O 1
ATOM 932 N N . GLU A 1 121 ? 8.507 11.212 8.461 1.00 80.31 121 GLU A N 1
ATOM 933 C CA . GLU A 1 121 ? 7.850 12.188 7.580 1.00 80.31 121 GLU A CA 1
ATOM 934 C C . GLU A 1 121 ? 6.358 12.378 7.888 1.00 80.31 121 GLU A C 1
ATOM 936 O O . GLU A 1 121 ? 5.833 13.466 7.660 1.00 80.31 121 GLU A O 1
ATOM 941 N N . PHE A 1 122 ? 5.669 11.345 8.382 1.00 81.56 122 PHE A N 1
ATOM 942 C CA . PHE A 1 122 ? 4.251 11.423 8.739 1.00 81.56 122 PHE A CA 1
ATOM 943 C C . PHE A 1 122 ? 4.016 11.862 10.189 1.00 81.56 122 PHE A C 1
ATOM 945 O O . PHE A 1 122 ? 2.975 12.459 10.458 1.00 81.56 122 PHE A O 1
ATOM 952 N N . GLU A 1 123 ? 4.959 11.619 11.104 1.00 80.31 123 GLU A N 1
ATOM 953 C CA . GLU A 1 123 ? 4.917 12.173 12.466 1.00 80.31 123 GLU A CA 1
ATOM 954 C C . GLU A 1 123 ? 4.990 13.705 12.453 1.00 80.31 123 GLU A C 1
ATOM 956 O O . GLU A 1 123 ? 4.189 14.355 13.115 1.00 80.31 123 GLU A O 1
ATOM 961 N N . ASP A 1 124 ? 5.874 14.287 11.633 1.00 66.31 124 ASP A N 1
ATOM 962 C CA . ASP A 1 124 ? 6.042 15.745 11.516 1.00 66.31 124 ASP A CA 1
ATOM 963 C C . ASP A 1 124 ? 4.826 16.457 10.867 1.00 66.31 124 ASP A C 1
ATOM 965 O O . ASP A 1 124 ? 4.766 17.689 10.830 1.00 66.31 124 ASP A O 1
ATOM 969 N N . MET A 1 125 ? 3.861 15.703 10.322 1.00 63.00 125 MET A N 1
ATOM 970 C CA . MET A 1 125 ? 2.631 16.236 9.718 1.00 63.00 125 MET A CA 1
ATOM 971 C C . MET A 1 125 ? 1.448 16.354 10.695 1.00 63.00 125 MET A C 1
ATOM 973 O O . MET A 1 125 ? 0.456 16.993 10.328 1.00 63.00 125 MET A O 1
ATOM 977 N N . ALA A 1 126 ? 1.517 15.714 11.869 1.00 53.34 126 ALA A N 1
ATOM 978 C CA . ALA A 1 126 ? 0.448 15.663 12.875 1.00 53.34 126 ALA A CA 1
ATOM 979 C C . ALA A 1 126 ? 0.570 16.784 13.920 1.00 53.34 126 ALA A C 1
ATOM 981 O O . ALA A 1 126 ? -0.496 17.304 14.328 1.00 53.34 126 ALA A O 1
#

Secondary structure (DSSP, 8-state):
--------SSTT-HHHHHHHHHHHHTT-S-SGGGSPP---EEEEEEEPPP--TTT-GGGG-SS--EEEEE-SSSEEEEEEEETTTEEEEEEEEEPPHHHHHHHHHT-----HHHHHHHHHHHHTT-

Radius of gyration: 19.32 Å; chains: 1; bounding box: 37×44×55 Å

Foldseek 3Di:
DDDDDDDDPDLLGPVNVVVQVVCVVVVNRDPVNVDDDQPFKDKDKDKDDADDCVVVVVLVDPDKDKDKDDDPAQWIKIWIRDPPRMIIIMIMGTDDRVRSVVVSVVPPDDDPVNVVVSVVVVVVVD